Protein AF-A0AAN0YK19-F1 (afdb_monomer_lite)

Sequence (112 aa):
MLTDYDSYLEFRDRLEFELLLDIAHLKVSVNSLKLDFAEQFGTLFNHTNYIHISENDGFHDQNRGFNQDSKTLDELRAYDFRSKTITLEIYRKLESIQQDYEIVKKVLKLEN

Radius of gyration: 13.97 Å; chains: 1; bounding box: 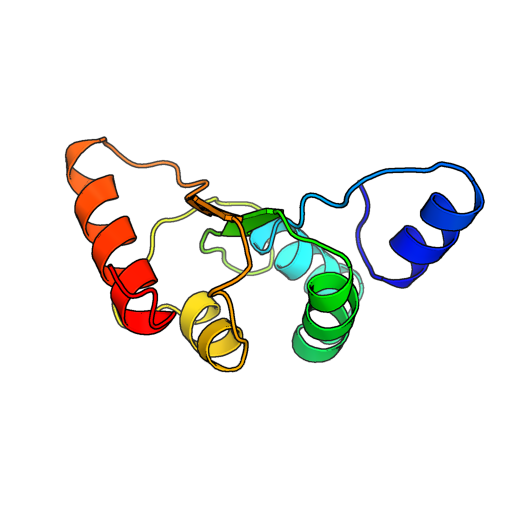33×26×42 Å

Structure (mmCIF, N/CA/C/O backbone):
data_AF-A0AAN0YK19-F1
#
_entry.id   AF-A0AAN0YK19-F1
#
loop_
_atom_site.group_PDB
_atom_site.id
_atom_site.type_symbol
_atom_site.label_atom_id
_atom_site.label_alt_id
_atom_site.label_comp_id
_atom_site.label_asym_id
_atom_site.label_entity_id
_atom_site.label_seq_id
_atom_site.pdbx_PDB_ins_code
_atom_site.Cartn_x
_atom_site.Cartn_y
_atom_site.Cartn_z
_atom_site.occupancy
_atom_site.B_iso_or_equiv
_atom_site.auth_seq_id
_atom_site.auth_comp_id
_atom_site.auth_asym_id
_atom_site.auth_atom_id
_atom_site.pdbx_PDB_model_num
ATOM 1 N N . MET A 1 1 ? 3.136 -14.874 -5.971 1.00 69.25 1 MET A N 1
ATOM 2 C CA . MET A 1 1 ? 2.803 -13.565 -5.376 1.00 69.25 1 MET A CA 1
ATOM 3 C C . MET A 1 1 ? 3.081 -12.530 -6.448 1.00 69.25 1 MET A C 1
ATOM 5 O O . MET A 1 1 ? 4.079 -12.702 -7.135 1.00 69.25 1 MET A O 1
ATOM 9 N N . LEU A 1 2 ? 2.201 -11.551 -6.651 1.00 90.56 2 LEU A N 1
ATOM 10 C CA . LEU A 1 2 ? 2.494 -10.412 -7.524 1.00 90.56 2 LEU A CA 1
ATOM 11 C C . LEU A 1 2 ? 3.462 -9.497 -6.764 1.00 90.56 2 LEU A C 1
ATOM 13 O O . LEU A 1 2 ? 3.098 -9.006 -5.700 1.00 90.56 2 LEU A O 1
ATOM 17 N N . THR A 1 3 ? 4.696 -9.357 -7.247 1.00 94.12 3 THR A N 1
ATOM 18 C CA . THR A 1 3 ? 5.784 -8.663 -6.529 1.00 94.12 3 THR A CA 1
ATOM 19 C C . THR A 1 3 ? 6.003 -7.226 -6.989 1.00 94.12 3 THR A C 1
ATOM 21 O O . THR A 1 3 ? 6.590 -6.426 -6.269 1.00 94.12 3 THR A O 1
ATOM 24 N N . ASP A 1 4 ? 5.531 -6.885 -8.182 1.00 96.56 4 ASP A N 1
ATOM 25 C CA . ASP A 1 4 ? 5.777 -5.610 -8.849 1.00 96.56 4 ASP A CA 1
ATOM 26 C C . ASP A 1 4 ? 4.697 -5.350 -9.911 1.00 96.56 4 ASP A C 1
ATOM 28 O O . ASP A 1 4 ? 3.824 -6.186 -10.179 1.00 96.56 4 ASP A O 1
ATOM 32 N N . TYR A 1 5 ? 4.743 -4.156 -10.495 1.00 97.50 5 TYR A N 1
ATOM 33 C CA . TYR A 1 5 ? 3.803 -3.704 -11.508 1.00 97.50 5 TYR A CA 1
ATOM 34 C C . TYR A 1 5 ? 3.908 -4.486 -12.825 1.00 97.50 5 TYR A C 1
ATOM 36 O O . TYR A 1 5 ? 2.876 -4.786 -13.427 1.00 97.50 5 TYR A O 1
ATOM 44 N N . ASP A 1 6 ? 5.110 -4.886 -13.245 1.00 96.56 6 ASP A N 1
ATOM 45 C CA . ASP A 1 6 ? 5.300 -5.650 -14.485 1.00 96.56 6 ASP A CA 1
ATOM 46 C C . ASP A 1 6 ? 4.645 -7.035 -14.383 1.00 96.56 6 ASP A C 1
ATOM 48 O O . ASP A 1 6 ? 3.918 -7.460 -15.284 1.00 96.56 6 ASP A O 1
ATOM 52 N N . SER A 1 7 ? 4.799 -7.699 -13.236 1.00 95.25 7 SER A N 1
ATOM 53 C CA . SER A 1 7 ? 4.120 -8.957 -12.921 1.00 95.25 7 SER A CA 1
ATOM 54 C C . SER A 1 7 ? 2.596 -8.796 -12.918 1.00 95.25 7 SER A C 1
ATOM 56 O O . SER A 1 7 ? 1.873 -9.682 -13.375 1.00 95.25 7 SER A O 1
ATOM 58 N N . TYR A 1 8 ? 2.080 -7.664 -12.419 1.00 96.62 8 TYR A N 1
ATOM 59 C CA . TYR A 1 8 ? 0.648 -7.352 -12.483 1.00 96.62 8 TYR A CA 1
ATOM 60 C C . TYR A 1 8 ? 0.158 -7.213 -13.931 1.00 96.62 8 TYR A C 1
ATOM 62 O O . TYR A 1 8 ? -0.886 -7.779 -14.267 1.00 96.62 8 TYR A O 1
ATOM 70 N N . LEU A 1 9 ? 0.906 -6.515 -14.792 1.00 95.81 9 LEU A N 1
ATOM 71 C CA . LEU A 1 9 ? 0.572 -6.381 -16.212 1.00 95.81 9 LEU A CA 1
ATOM 72 C C . LEU A 1 9 ? 0.529 -7.746 -16.909 1.00 95.81 9 LEU A C 1
ATOM 74 O O . LEU A 1 9 ? -0.462 -8.052 -17.571 1.00 95.81 9 LEU A O 1
ATOM 78 N N . GLU A 1 10 ? 1.542 -8.590 -16.690 1.00 95.00 10 GLU A N 1
ATOM 79 C CA . GLU A 1 10 ? 1.594 -9.938 -17.269 1.00 95.00 10 GLU A CA 1
ATOM 80 C C . GLU A 1 10 ? 0.376 -10.783 -16.862 1.00 95.00 10 GLU A C 1
ATOM 82 O O . GLU A 1 10 ? -0.222 -11.480 -17.685 1.00 95.00 10 GLU A O 1
ATOM 87 N N . PHE A 1 11 ? -0.017 -10.728 -15.586 1.00 94.81 11 PHE A N 1
ATOM 88 C CA . PHE A 1 11 ? -1.155 -11.503 -15.092 1.00 94.81 11 PHE A CA 1
ATOM 89 C C . PHE A 1 11 ? -2.495 -10.980 -15.603 1.00 94.81 11 PHE A C 1
ATOM 91 O O . PHE A 1 11 ? -3.372 -11.784 -15.929 1.00 94.81 11 PHE A O 1
ATOM 98 N N . ARG A 1 12 ? -2.661 -9.658 -15.694 1.00 94.19 12 ARG A N 1
ATOM 99 C CA . ARG A 1 12 ? -3.901 -9.035 -16.175 1.00 94.19 12 ARG A CA 1
ATOM 100 C C . ARG A 1 12 ? -4.205 -9.396 -17.627 1.00 94.19 12 ARG A C 1
ATOM 102 O O . ARG A 1 12 ? -5.367 -9.551 -17.982 1.00 94.19 12 ARG A O 1
ATOM 109 N N . ASP A 1 13 ? -3.180 -9.606 -18.446 1.00 94.12 13 ASP A N 1
ATOM 110 C CA . ASP A 1 13 ? -3.356 -10.036 -19.838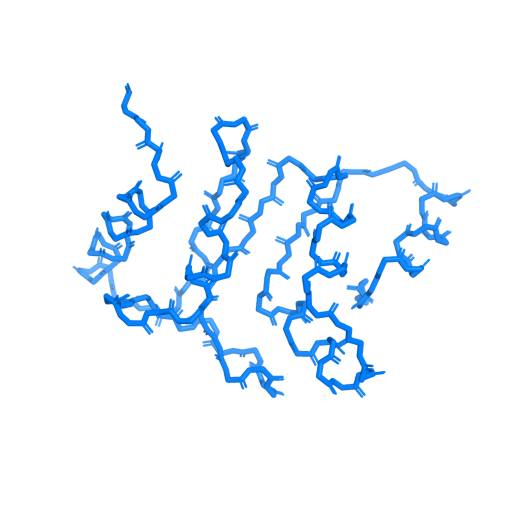 1.00 94.12 13 ASP A CA 1
ATOM 111 C C . ASP A 1 13 ? -3.848 -11.495 -19.957 1.00 94.12 13 ASP A C 1
ATOM 113 O O . ASP A 1 13 ? -4.258 -11.939 -21.031 1.00 94.12 13 ASP A O 1
ATOM 117 N N . ARG A 1 14 ? -3.819 -12.258 -18.855 1.00 95.81 14 ARG A N 1
ATOM 118 C CA . ARG A 1 14 ? -4.157 -13.691 -18.814 1.00 95.81 14 ARG A CA 1
ATOM 119 C C . ARG A 1 14 ? -5.436 -14.000 -18.040 1.00 95.81 14 ARG A C 1
ATOM 121 O O . ARG A 1 14 ? -6.001 -15.076 -18.237 1.00 95.81 14 ARG A O 1
ATOM 128 N N . LEU A 1 15 ? -5.861 -13.113 -17.143 1.00 95.06 15 LEU A N 1
ATOM 129 C CA . LEU A 1 15 ? -7.011 -13.311 -16.264 1.00 95.06 15 LEU A CA 1
ATOM 130 C C . LEU A 1 15 ? -7.632 -11.965 -15.877 1.00 95.06 15 LEU A C 1
ATOM 132 O O . LEU A 1 15 ? -6.923 -11.014 -15.562 1.00 95.06 15 LEU A O 1
ATOM 136 N N . GLU A 1 16 ? -8.960 -11.925 -15.801 1.00 95.31 16 GLU A N 1
ATOM 137 C CA . GLU A 1 16 ? -9.690 -10.822 -15.175 1.00 95.31 16 GLU A CA 1
ATOM 138 C C . GLU A 1 16 ? -9.728 -11.001 -13.651 1.00 95.31 16 GLU A C 1
ATOM 140 O O . GLU A 1 16 ? -10.191 -12.025 -13.142 1.00 95.31 16 GLU A O 1
ATOM 145 N N . PHE A 1 17 ? -9.237 -10.007 -12.912 1.00 95.31 17 PHE A N 1
ATOM 146 C CA . PHE A 1 17 ? -9.278 -9.984 -11.453 1.00 95.31 17 PHE A CA 1
ATOM 147 C C . PHE A 1 17 ? -9.225 -8.550 -10.922 1.00 95.31 17 PHE A C 1
ATOM 149 O O . PHE A 1 17 ? -8.756 -7.636 -11.596 1.00 95.31 17 PHE A O 1
ATOM 156 N N . GLU A 1 18 ? -9.658 -8.380 -9.676 1.00 94.62 18 GLU A N 1
ATOM 157 C CA . GLU A 1 18 ? -9.476 -7.149 -8.909 1.00 94.62 18 GLU A CA 1
ATOM 158 C C . GLU A 1 18 ? -8.247 -7.296 -8.007 1.00 94.62 18 GLU A C 1
ATOM 160 O O . GLU A 1 18 ? -8.116 -8.280 -7.272 1.00 94.62 18 GLU A O 1
ATOM 165 N N . LEU A 1 19 ? -7.328 -6.331 -8.062 1.00 96.56 19 LEU A N 1
ATOM 166 C CA . LEU A 1 19 ? -6.107 -6.368 -7.262 1.00 96.56 19 LEU A CA 1
ATOM 167 C C . LEU A 1 19 ? -6.415 -6.020 -5.799 1.00 96.56 19 LEU A C 1
ATOM 169 O O . LEU A 1 19 ? -6.898 -4.925 -5.513 1.00 96.56 19 LEU A O 1
ATOM 173 N N . LEU A 1 20 ? -6.054 -6.911 -4.874 1.00 97.75 20 LEU A N 1
ATOM 174 C CA . LEU A 1 20 ? -5.869 -6.590 -3.458 1.00 97.75 20 LEU A CA 1
ATOM 175 C C . LEU A 1 20 ? -4.397 -6.229 -3.242 1.00 97.75 20 LEU A C 1
ATOM 177 O O . LEU A 1 20 ? -3.534 -7.103 -3.317 1.00 97.75 20 LEU A O 1
ATOM 181 N N . LEU A 1 21 ? -4.104 -4.946 -3.033 1.00 98.06 21 LEU A N 1
ATOM 182 C CA . LEU A 1 21 ? -2.731 -4.469 -2.884 1.00 98.06 21 LEU A CA 1
ATOM 183 C C . LEU A 1 21 ? -2.303 -4.511 -1.417 1.00 98.06 21 LEU A C 1
ATOM 185 O O . LEU A 1 21 ? -2.878 -3.816 -0.585 1.00 98.06 21 LEU A O 1
ATOM 189 N N . ASP A 1 22 ? -1.255 -5.272 -1.122 1.00 98.06 22 ASP A N 1
ATOM 190 C CA . ASP A 1 22 ? -0.612 -5.299 0.190 1.00 98.06 22 ASP A CA 1
ATOM 191 C C . ASP A 1 22 ? 0.658 -4.441 0.183 1.00 98.06 22 ASP A C 1
ATOM 193 O O . ASP A 1 22 ? 1.612 -4.698 -0.560 1.00 98.06 22 ASP A O 1
ATOM 197 N N . ILE A 1 23 ? 0.660 -3.399 1.014 1.00 97.69 23 ILE A N 1
ATOM 198 C CA . ILE A 1 23 ? 1.755 -2.429 1.073 1.00 97.69 23 ILE A CA 1
ATOM 199 C C . ILE A 1 23 ? 3.006 -3.014 1.730 1.00 97.69 23 ILE A C 1
ATOM 201 O O . ILE A 1 23 ? 4.115 -2.715 1.283 1.00 97.69 23 ILE A O 1
ATOM 205 N N . ALA A 1 24 ? 2.867 -3.858 2.754 1.00 97.25 24 ALA A N 1
ATOM 206 C CA . ALA A 1 24 ? 4.023 -4.460 3.408 1.00 97.25 24 ALA A CA 1
ATOM 207 C C . ALA A 1 24 ? 4.729 -5.430 2.456 1.00 97.25 24 ALA A C 1
ATOM 209 O O . ALA A 1 24 ? 5.953 -5.352 2.292 1.00 97.25 24 ALA A O 1
ATOM 210 N N . HIS A 1 25 ? 3.966 -6.253 1.734 1.00 97.88 25 HIS A N 1
ATOM 211 C CA . HIS A 1 25 ? 4.511 -7.111 0.682 1.00 97.88 25 HIS A CA 1
ATOM 212 C C . HIS A 1 25 ? 5.202 -6.315 -0.426 1.00 97.88 25 HIS A C 1
ATOM 214 O O . HIS A 1 25 ? 6.300 -6.687 -0.858 1.00 97.88 25 HIS A O 1
ATOM 220 N N . LEU A 1 26 ? 4.610 -5.199 -0.867 1.00 97.94 26 LEU A N 1
ATOM 221 C CA . LEU A 1 26 ? 5.232 -4.355 -1.883 1.00 97.94 26 LEU A CA 1
ATOM 222 C C . LEU A 1 26 ? 6.566 -3.781 -1.387 1.00 97.94 26 LEU A C 1
ATOM 224 O O . LEU A 1 26 ? 7.553 -3.841 -2.113 1.00 97.94 26 LEU A O 1
ATOM 228 N N . LYS A 1 27 ? 6.643 -3.305 -0.136 1.00 97.81 27 LYS A N 1
ATOM 229 C CA . LYS A 1 27 ? 7.893 -2.785 0.452 1.00 97.81 27 LYS A CA 1
ATOM 230 C C . LYS A 1 27 ? 9.002 -3.838 0.512 1.00 97.81 27 LYS A C 1
ATOM 232 O O . LYS A 1 27 ? 10.149 -3.526 0.198 1.00 97.81 27 LYS A O 1
ATOM 237 N N . VAL A 1 28 ? 8.668 -5.086 0.851 1.00 98.00 28 VAL A N 1
ATOM 238 C CA . VAL A 1 28 ? 9.626 -6.207 0.798 1.00 98.00 28 VAL A CA 1
ATOM 239 C C . VAL A 1 28 ? 10.072 -6.484 -0.637 1.00 98.00 28 VAL A C 1
ATOM 241 O O . VAL A 1 28 ? 11.261 -6.697 -0.897 1.00 98.00 28 VAL A O 1
ATOM 244 N N . SER A 1 29 ? 9.131 -6.449 -1.580 1.00 98.06 29 SER A N 1
ATOM 245 C CA . SER A 1 29 ? 9.397 -6.748 -2.986 1.00 98.06 29 SER A CA 1
ATOM 246 C C . SER A 1 29 ? 10.301 -5.701 -3.630 1.00 98.06 29 SER A C 1
ATOM 248 O O . SER A 1 29 ? 11.327 -6.062 -4.202 1.00 98.06 29 SER A O 1
ATOM 250 N N . VAL A 1 30 ? 10.004 -4.406 -3.470 1.00 97.75 30 VAL A N 1
ATOM 251 C CA . VAL A 1 30 ? 10.825 -3.332 -4.056 1.00 97.75 30 VAL A CA 1
ATOM 252 C C . VAL A 1 30 ? 12.233 -3.297 -3.470 1.00 97.75 30 VAL A C 1
ATOM 254 O O . VAL A 1 30 ? 13.190 -3.061 -4.199 1.00 97.75 30 VAL A O 1
ATOM 257 N N . ASN A 1 31 ? 12.399 -3.625 -2.187 1.00 97.62 31 ASN A N 1
ATOM 258 C CA . ASN A 1 31 ? 13.725 -3.745 -1.587 1.00 97.62 31 ASN A CA 1
ATOM 259 C C . ASN A 1 31 ? 14.501 -4.949 -2.154 1.00 97.62 31 ASN A C 1
ATOM 261 O O . ASN A 1 31 ? 15.668 -4.826 -2.526 1.00 97.62 31 ASN A O 1
ATOM 265 N N . SER A 1 32 ? 13.841 -6.102 -2.288 1.00 97.81 32 SER A N 1
ATOM 266 C CA . SER A 1 32 ? 14.455 -7.329 -2.819 1.00 97.81 32 SER A CA 1
ATOM 267 C C . SER A 1 32 ? 14.842 -7.200 -4.296 1.00 97.81 32 SER A C 1
ATOM 269 O O . SER A 1 32 ? 15.896 -7.682 -4.714 1.00 97.81 32 SER A O 1
ATOM 271 N N . LEU A 1 33 ? 13.998 -6.529 -5.081 1.00 97.81 33 LEU A N 1
ATOM 272 C CA . LEU A 1 33 ? 14.151 -6.348 -6.525 1.00 97.81 33 LEU A CA 1
ATOM 273 C C . LEU A 1 33 ? 14.889 -5.053 -6.901 1.00 97.81 33 LEU A C 1
ATOM 275 O O . LEU A 1 33 ? 15.189 -4.847 -8.074 1.00 97.81 33 LEU A O 1
ATOM 279 N N . LYS A 1 34 ? 15.233 -4.211 -5.916 1.00 97.94 34 LYS A N 1
ATOM 280 C CA . LYS A 1 34 ? 15.869 -2.893 -6.098 1.00 97.94 34 LYS A CA 1
ATOM 281 C C . LYS A 1 34 ? 15.047 -1.950 -6.988 1.00 97.94 34 LYS A C 1
ATOM 283 O O . LYS A 1 34 ? 15.591 -1.290 -7.871 1.00 97.94 34 LYS A O 1
ATOM 288 N N . LEU A 1 35 ? 13.744 -1.903 -6.736 1.00 98.06 35 LEU A N 1
ATOM 289 C CA . LEU A 1 35 ? 12.781 -1.024 -7.397 1.00 98.06 35 LEU A CA 1
ATOM 290 C C . LEU A 1 35 ? 12.461 0.194 -6.518 1.00 98.06 35 LEU A C 1
ATOM 292 O O . LEU A 1 35 ? 12.736 0.198 -5.316 1.00 98.06 35 LEU A O 1
ATOM 296 N N . ASP A 1 36 ? 11.854 1.222 -7.111 1.00 97.62 36 ASP A N 1
ATOM 297 C CA . ASP A 1 36 ? 11.375 2.394 -6.379 1.00 97.62 36 ASP A CA 1
ATOM 298 C C . ASP A 1 36 ? 9.959 2.167 -5.826 1.00 97.62 36 ASP A C 1
ATOM 300 O O . ASP A 1 36 ? 9.035 1.804 -6.556 1.00 97.62 36 ASP A O 1
ATOM 304 N N . PHE A 1 37 ? 9.774 2.387 -4.522 1.00 97.25 37 PHE A N 1
ATOM 305 C CA . PHE A 1 37 ? 8.475 2.178 -3.881 1.00 97.25 37 PHE A CA 1
ATOM 306 C C . PHE A 1 37 ? 7.400 3.128 -4.415 1.00 97.25 37 PHE A C 1
ATOM 308 O O . PHE A 1 37 ? 6.275 2.691 -4.639 1.00 97.25 37 PHE A O 1
ATOM 315 N N . ALA A 1 38 ? 7.715 4.410 -4.613 1.00 96.62 38 ALA A N 1
ATOM 316 C CA . ALA A 1 38 ? 6.721 5.400 -5.013 1.00 96.62 38 ALA A CA 1
ATOM 317 C C . ALA A 1 38 ? 6.226 5.144 -6.442 1.00 96.62 38 ALA A C 1
ATOM 319 O O . ALA A 1 38 ? 5.026 5.242 -6.697 1.00 96.62 38 ALA A O 1
ATOM 320 N N . GLU A 1 39 ? 7.121 4.757 -7.350 1.00 97.62 39 GLU A N 1
ATOM 321 C CA . GLU A 1 39 ? 6.776 4.349 -8.713 1.00 97.62 39 GLU A CA 1
ATOM 322 C C . GLU A 1 39 ? 5.876 3.104 -8.724 1.00 97.62 39 GLU A C 1
ATOM 324 O O . GLU A 1 39 ? 4.799 3.107 -9.331 1.00 97.62 39 GLU A O 1
ATOM 329 N N . GLN A 1 40 ? 6.282 2.046 -8.016 1.00 98.19 40 GLN A N 1
ATOM 330 C CA . GLN A 1 40 ? 5.543 0.781 -7.987 1.00 98.19 40 GLN A CA 1
ATOM 331 C C . GLN A 1 40 ? 4.195 0.923 -7.273 1.00 98.19 40 GLN A C 1
ATOM 333 O O . GLN A 1 40 ? 3.166 0.466 -7.768 1.00 98.19 40 GLN A O 1
ATOM 338 N N . PHE A 1 41 ? 4.168 1.605 -6.128 1.00 97.94 41 PHE A N 1
ATOM 339 C CA . PHE A 1 41 ? 2.927 1.863 -5.412 1.00 97.94 41 PHE A CA 1
ATOM 340 C C . PHE A 1 41 ? 2.004 2.758 -6.237 1.00 97.94 41 PHE A C 1
ATOM 342 O O . PHE A 1 41 ? 0.836 2.427 -6.387 1.00 97.94 41 PHE A O 1
ATOM 349 N N . GLY A 1 42 ? 2.506 3.848 -6.823 1.00 97.69 42 GLY A N 1
ATOM 350 C CA . GLY A 1 42 ? 1.682 4.780 -7.593 1.00 97.69 42 GLY A CA 1
ATOM 351 C C . GLY A 1 42 ? 1.036 4.146 -8.827 1.00 97.69 42 GLY A C 1
ATOM 352 O O . GLY A 1 42 ? -0.130 4.419 -9.121 1.00 97.69 42 GLY A O 1
ATOM 353 N N . THR A 1 43 ? 1.751 3.262 -9.524 1.00 97.56 43 THR A N 1
ATOM 354 C CA . THR A 1 43 ? 1.196 2.504 -10.657 1.00 97.56 43 THR A CA 1
ATOM 355 C C . THR A 1 43 ? 0.139 1.495 -10.200 1.00 97.56 43 THR A C 1
ATOM 357 O O . THR A 1 43 ? -0.979 1.513 -10.717 1.00 97.56 43 THR A O 1
ATOM 360 N N . LEU A 1 44 ? 0.429 0.680 -9.181 1.00 97.88 44 LEU A N 1
ATOM 361 C CA . LEU A 1 44 ? -0.508 -0.318 -8.646 1.00 97.88 44 LEU A CA 1
ATOM 362 C C . LEU A 1 44 ? -1.737 0.309 -7.965 1.00 97.88 44 LEU A C 1
ATOM 364 O O . LEU A 1 44 ? -2.844 -0.213 -8.093 1.00 97.88 44 LEU A O 1
ATOM 368 N N . PHE A 1 45 ? -1.578 1.449 -7.291 1.00 98.00 45 PHE A N 1
ATOM 369 C CA . PHE A 1 45 ? -2.644 2.169 -6.585 1.00 98.00 45 PHE A CA 1
ATOM 370 C C . PHE A 1 45 ? -3.802 2.567 -7.512 1.00 98.00 45 PHE A C 1
ATOM 372 O O . PHE A 1 45 ? -4.974 2.515 -7.127 1.00 98.00 45 PHE A O 1
ATOM 379 N N . ASN A 1 46 ? -3.491 2.906 -8.766 1.00 96.38 46 ASN A N 1
ATOM 380 C CA . ASN A 1 46 ? -4.491 3.237 -9.785 1.00 96.38 46 ASN A CA 1
ATOM 381 C C . ASN A 1 46 ? -5.314 2.024 -10.246 1.00 96.38 46 ASN A C 1
ATOM 383 O O . ASN A 1 46 ? -6.367 2.190 -10.858 1.00 96.38 46 ASN A O 1
ATOM 387 N N . HIS A 1 47 ? -4.848 0.813 -9.946 1.00 96.62 47 HIS A N 1
ATOM 388 C CA . HIS A 1 47 ? -5.420 -0.449 -10.403 1.00 96.62 47 HIS A CA 1
ATOM 389 C C . HIS A 1 47 ? -6.072 -1.277 -9.295 1.00 96.62 47 HIS A C 1
ATOM 391 O O . HIS A 1 47 ? -6.510 -2.397 -9.538 1.00 96.62 47 HIS A O 1
ATOM 397 N N . THR A 1 48 ? -6.151 -0.738 -8.082 1.00 97.38 48 THR A N 1
ATOM 398 C CA . THR A 1 48 ? -6.756 -1.419 -6.940 1.00 97.38 48 THR A CA 1
ATOM 399 C C . THR A 1 48 ? -7.820 -0.553 -6.290 1.00 97.38 48 THR A C 1
ATOM 401 O O . THR A 1 48 ? -7.679 0.667 -6.209 1.00 97.38 48 THR A O 1
ATOM 404 N N . ASN A 1 49 ? -8.879 -1.183 -5.788 1.00 97.75 49 ASN A N 1
ATOM 405 C CA . ASN A 1 49 ? -9.843 -0.559 -4.882 1.00 97.75 49 ASN A CA 1
ATOM 406 C C . ASN A 1 49 ? -9.713 -1.075 -3.441 1.00 97.75 49 ASN A C 1
ATOM 408 O O . ASN A 1 49 ? -10.384 -0.546 -2.557 1.00 97.75 49 ASN A O 1
ATOM 412 N N . TYR A 1 50 ? -8.857 -2.071 -3.200 1.00 98.25 50 TYR A N 1
ATOM 413 C CA . TYR A 1 50 ? -8.732 -2.778 -1.929 1.00 98.25 50 TYR A CA 1
ATOM 414 C C . TYR A 1 50 ? -7.272 -2.818 -1.501 1.00 98.25 50 TYR A C 1
ATOM 416 O O . TYR A 1 50 ? -6.425 -3.360 -2.209 1.00 98.25 50 TYR A O 1
ATOM 424 N N . ILE A 1 51 ? -6.975 -2.244 -0.340 1.00 98.44 51 ILE A N 1
ATOM 425 C CA . ILE A 1 51 ? -5.598 -2.038 0.094 1.00 98.44 51 ILE A CA 1
ATOM 426 C C . ILE A 1 51 ? -5.431 -2.545 1.522 1.00 98.44 51 ILE A C 1
ATOM 428 O O . ILE A 1 51 ? -6.122 -2.096 2.437 1.00 98.44 51 ILE A O 1
ATOM 432 N N . HIS A 1 52 ? -4.494 -3.466 1.710 1.00 98.31 52 HIS A N 1
ATOM 433 C CA . HIS A 1 52 ? -4.005 -3.864 3.020 1.00 98.31 52 HIS A CA 1
ATOM 434 C C . HIS A 1 52 ? -2.854 -2.957 3.428 1.00 98.31 52 HIS A C 1
ATOM 436 O O . HIS A 1 52 ? -1.902 -2.750 2.669 1.00 98.31 52 HIS A O 1
ATOM 442 N N . ILE A 1 53 ? -2.950 -2.407 4.636 1.00 97.88 53 ILE A N 1
ATOM 443 C CA . ILE A 1 53 ? -1.908 -1.553 5.190 1.00 97.88 53 ILE A CA 1
ATOM 444 C C . ILE A 1 53 ? -1.403 -2.114 6.512 1.00 97.88 53 ILE A C 1
ATOM 446 O O . ILE A 1 53 ? -2.174 -2.508 7.392 1.00 97.88 53 ILE A O 1
ATOM 450 N N . SER A 1 54 ? -0.085 -2.103 6.645 1.00 97.44 54 SER A N 1
ATOM 451 C CA . SER A 1 54 ? 0.644 -2.437 7.859 1.00 97.44 54 SER A CA 1
ATOM 452 C C . SER A 1 54 ? 2.060 -1.861 7.767 1.00 97.44 54 SER A C 1
ATOM 454 O O . SER A 1 54 ? 2.490 -1.412 6.703 1.00 97.44 54 SER A O 1
ATOM 456 N N . GLU A 1 55 ? 2.780 -1.813 8.884 1.00 96.81 55 GLU A N 1
ATOM 457 C CA . GLU A 1 55 ? 4.152 -1.309 8.930 1.00 96.81 55 GLU A CA 1
ATOM 458 C C . GLU A 1 55 ? 5.169 -2.460 8.908 1.00 96.81 55 GLU A C 1
ATOM 460 O O . GLU A 1 55 ? 4.985 -3.500 9.549 1.00 96.81 55 GLU A O 1
ATOM 465 N N . ASN A 1 56 ? 6.306 -2.263 8.242 1.00 96.81 56 ASN A N 1
ATOM 466 C CA . ASN A 1 56 ? 7.397 -3.237 8.220 1.00 96.81 56 ASN A CA 1
ATOM 467 C C . ASN A 1 56 ? 8.770 -2.569 8.084 1.00 96.81 56 ASN A C 1
ATOM 469 O O . ASN A 1 56 ? 8.890 -1.347 8.146 1.00 96.81 56 ASN A O 1
ATOM 473 N N . ASP A 1 57 ? 9.834 -3.365 8.077 1.00 96.25 57 ASP A N 1
ATOM 474 C CA . ASP A 1 57 ? 11.210 -2.885 7.923 1.00 96.25 57 ASP A CA 1
ATOM 475 C C . ASP A 1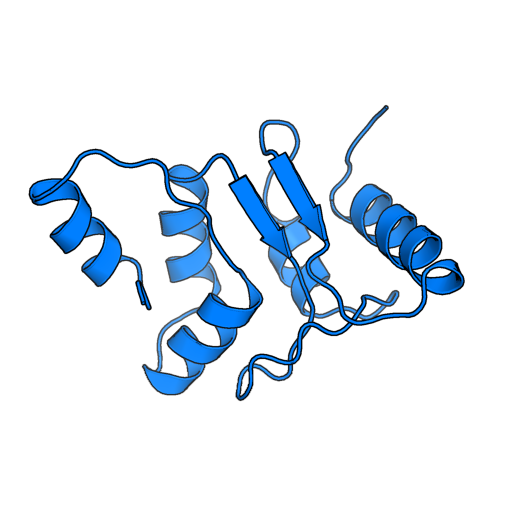 57 ? 11.661 -2.843 6.452 1.00 96.25 57 ASP A C 1
ATOM 477 O O . ASP A 1 57 ? 12.784 -2.429 6.174 1.00 96.25 57 ASP A O 1
ATOM 481 N N . GLY A 1 58 ? 10.792 -3.249 5.521 1.00 96.38 58 GLY A N 1
ATOM 482 C CA . GLY A 1 58 ? 11.097 -3.423 4.102 1.00 96.38 58 GLY A CA 1
ATOM 483 C C . GLY A 1 58 ? 11.909 -4.682 3.780 1.00 96.38 58 GLY A C 1
ATOM 484 O O . GLY A 1 58 ? 12.213 -4.913 2.617 1.00 96.38 58 GLY A O 1
ATOM 485 N N . PHE A 1 59 ? 12.272 -5.509 4.760 1.00 96.94 59 PHE A N 1
ATOM 486 C CA . PHE A 1 59 ? 13.009 -6.766 4.560 1.00 96.94 59 PHE A CA 1
ATOM 487 C C . PHE A 1 59 ? 12.150 -7.994 4.861 1.00 96.94 59 PHE A C 1
ATOM 489 O O . PHE A 1 59 ? 12.358 -9.049 4.266 1.00 96.94 59 PHE A O 1
ATOM 496 N N . HIS A 1 60 ? 11.180 -7.856 5.762 1.00 96.38 60 HIS A N 1
ATOM 497 C CA . HIS A 1 60 ? 10.287 -8.924 6.182 1.00 96.38 60 HIS A CA 1
ATOM 498 C C . HIS A 1 60 ? 8.849 -8.424 6.218 1.00 96.38 60 HIS A C 1
ATOM 500 O O . HIS A 1 60 ? 8.589 -7.263 6.538 1.00 96.38 60 HIS A O 1
ATOM 506 N N . ASP A 1 61 ? 7.904 -9.317 5.952 1.00 95.56 61 ASP A N 1
ATOM 507 C CA . ASP A 1 61 ? 6.502 -9.031 6.208 1.00 95.56 61 ASP A CA 1
ATOM 508 C C . ASP A 1 61 ? 6.204 -9.212 7.702 1.00 95.56 61 ASP A C 1
ATOM 510 O O . ASP A 1 61 ? 6.191 -10.324 8.228 1.00 95.56 61 ASP A O 1
ATOM 514 N N . GLN A 1 62 ? 6.104 -8.093 8.422 1.00 96.31 62 GLN A N 1
ATOM 515 C CA . GLN A 1 62 ? 5.974 -8.085 9.882 1.00 96.31 62 GLN A CA 1
ATOM 516 C C . GLN A 1 62 ? 4.568 -7.709 10.357 1.00 96.31 62 GLN A C 1
ATOM 518 O O . GLN A 1 62 ? 4.283 -7.874 11.545 1.00 96.31 62 GLN A O 1
ATOM 523 N N . ASN A 1 63 ? 3.740 -7.141 9.474 1.00 96.00 63 ASN A N 1
ATOM 524 C CA . ASN A 1 63 ? 2.391 -6.654 9.770 1.00 96.00 63 ASN A CA 1
ATOM 525 C C . ASN A 1 63 ? 2.299 -5.861 11.090 1.00 96.00 63 ASN A C 1
ATOM 527 O O . ASN A 1 63 ? 1.446 -6.112 11.951 1.00 96.00 63 ASN A O 1
ATOM 531 N N . ARG A 1 64 ? 3.235 -4.929 11.313 1.00 96.00 64 ARG A N 1
ATOM 532 C CA . ARG A 1 64 ? 3.278 -4.138 12.551 1.00 96.00 64 ARG A CA 1
ATOM 533 C C . ARG A 1 64 ? 2.199 -3.061 12.521 1.00 96.00 64 ARG A C 1
ATOM 535 O O . ARG A 1 64 ? 1.791 -2.596 11.462 1.00 96.00 64 ARG A O 1
ATOM 542 N N . GLY A 1 65 ? 1.773 -2.642 13.710 1.00 95.56 65 GLY A N 1
ATOM 543 C CA . GLY A 1 65 ? 0.928 -1.460 13.870 1.00 95.56 65 GLY A CA 1
ATOM 544 C C . GLY A 1 65 ? 1.641 -0.154 13.519 1.00 95.56 65 GLY A C 1
ATOM 545 O O . GLY A 1 65 ? 2.852 -0.113 13.291 1.00 95.56 65 GLY A O 1
ATOM 546 N N . PHE A 1 66 ? 0.877 0.925 13.560 1.00 95.00 66 PHE A N 1
ATOM 547 C CA . PHE A 1 66 ? 1.282 2.285 13.265 1.00 95.00 66 PHE A CA 1
ATOM 548 C C . PHE A 1 66 ? 1.530 3.098 14.540 1.00 95.00 66 PHE A C 1
ATOM 550 O O . PHE A 1 66 ? 1.020 2.829 15.630 1.00 95.00 66 PHE A O 1
ATOM 557 N N . ASN A 1 67 ? 2.341 4.136 14.394 1.00 91.00 67 ASN A N 1
ATOM 558 C CA . ASN A 1 67 ? 2.538 5.179 15.391 1.00 91.00 67 ASN A CA 1
ATOM 559 C C . ASN A 1 67 ? 2.612 6.540 14.673 1.00 91.00 67 ASN A C 1
ATOM 561 O O . ASN A 1 67 ? 2.451 6.607 13.455 1.00 91.00 67 ASN A O 1
ATOM 565 N N . GLN A 1 68 ? 2.825 7.625 15.421 1.00 85.19 68 GLN A N 1
ATOM 566 C CA . GLN A 1 68 ? 2.883 8.981 14.852 1.00 85.19 68 GLN A CA 1
ATOM 567 C C . GLN A 1 68 ? 4.074 9.195 13.896 1.00 85.19 68 GLN A C 1
ATOM 569 O O . GLN A 1 68 ? 4.016 10.106 13.080 1.00 85.19 68 GLN A O 1
ATOM 574 N N . ASP A 1 69 ? 5.104 8.347 13.969 1.00 90.12 69 ASP A N 1
ATOM 575 C CA . ASP A 1 69 ? 6.333 8.412 13.168 1.00 90.12 69 ASP A CA 1
ATOM 576 C C . ASP A 1 69 ? 6.371 7.305 12.090 1.00 90.12 69 ASP A C 1
ATOM 578 O O . ASP A 1 69 ? 7.442 6.867 11.655 1.00 90.12 69 ASP A O 1
ATOM 582 N N . SER A 1 70 ? 5.202 6.780 11.696 1.00 94.19 70 SER A N 1
ATOM 583 C CA . SER A 1 70 ? 5.108 5.721 10.690 1.00 94.19 70 SER A CA 1
ATOM 584 C C . SER A 1 70 ? 5.592 6.219 9.330 1.00 94.19 70 SER A C 1
ATOM 586 O O . SER A 1 70 ? 4.929 7.011 8.660 1.00 94.19 70 SER A O 1
ATOM 588 N N . LYS A 1 71 ? 6.723 5.663 8.886 1.00 93.44 71 LYS A N 1
ATOM 589 C CA . LYS A 1 71 ? 7.288 5.929 7.559 1.00 93.44 71 LYS A CA 1
ATOM 590 C C . LYS A 1 71 ? 6.345 5.494 6.448 1.00 93.44 71 LYS A C 1
ATOM 592 O O . LYS A 1 71 ? 6.229 6.194 5.451 1.00 93.44 71 LYS A O 1
ATOM 597 N N . THR A 1 72 ? 5.668 4.357 6.628 1.00 96.00 72 THR A N 1
ATOM 598 C CA . THR A 1 72 ? 4.685 3.896 5.648 1.00 96.00 72 THR A CA 1
ATOM 599 C C . THR A 1 72 ? 3.563 4.919 5.511 1.00 96.00 72 THR A C 1
ATOM 601 O O . THR A 1 72 ? 3.305 5.378 4.407 1.00 96.00 72 THR A O 1
ATOM 604 N N . LEU A 1 73 ? 2.947 5.382 6.604 1.00 96.69 73 LEU A N 1
ATOM 605 C CA . LEU A 1 73 ? 1.890 6.396 6.497 1.00 96.69 73 LEU A CA 1
ATOM 606 C C . LEU A 1 73 ? 2.386 7.728 5.915 1.00 96.69 73 LEU A C 1
ATOM 608 O O . LEU A 1 73 ? 1.636 8.387 5.191 1.00 96.69 73 LEU A O 1
ATOM 612 N N . ASP A 1 74 ? 3.640 8.103 6.171 1.00 95.25 74 ASP A N 1
ATOM 613 C CA . ASP A 1 74 ? 4.258 9.282 5.561 1.00 95.25 74 ASP A CA 1
ATOM 614 C C . ASP A 1 74 ? 4.391 9.186 4.036 1.00 95.25 74 ASP A C 1
ATOM 616 O O . ASP A 1 74 ? 4.202 10.189 3.346 1.00 95.25 74 ASP A O 1
ATOM 620 N N . GLU A 1 75 ? 4.676 7.999 3.500 1.00 95.19 75 GLU A N 1
ATOM 621 C CA . GLU A 1 75 ? 4.703 7.745 2.055 1.00 95.19 75 GLU A CA 1
ATOM 622 C C 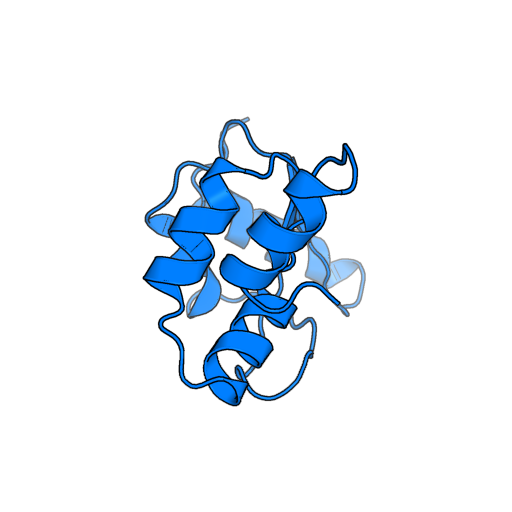. GLU A 1 75 ? 3.280 7.772 1.469 1.00 95.19 75 GLU A C 1
ATOM 624 O O . GLU A 1 75 ? 3.036 8.366 0.415 1.00 95.19 75 GLU A O 1
ATOM 629 N N . LEU A 1 76 ? 2.313 7.183 2.178 1.00 96.75 76 LEU A N 1
ATOM 630 C CA . LEU A 1 76 ? 0.935 7.041 1.699 1.00 96.75 76 LEU A CA 1
ATOM 631 C C . LEU A 1 76 ? 0.131 8.340 1.730 1.00 96.75 76 LEU A C 1
ATOM 633 O O . LEU A 1 76 ? -0.759 8.520 0.904 1.00 96.75 76 LEU A O 1
ATOM 637 N N . ARG A 1 77 ? 0.449 9.294 2.611 1.00 94.94 77 ARG A N 1
ATOM 638 C CA . ARG A 1 77 ? -0.305 10.561 2.719 1.00 94.94 77 ARG A CA 1
ATOM 639 C C . ARG A 1 77 ? -0.329 11.403 1.429 1.00 94.94 77 ARG A C 1
ATOM 641 O O . ARG A 1 77 ? -1.074 12.380 1.358 1.00 94.94 77 ARG A O 1
ATOM 648 N N . ALA A 1 78 ? 0.520 11.076 0.451 1.00 95.25 78 ALA A N 1
ATOM 649 C CA . ALA A 1 78 ? 0.557 11.707 -0.866 1.00 95.25 7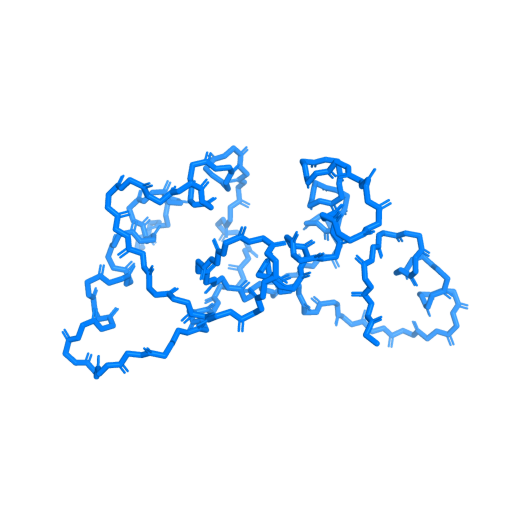8 ALA A CA 1
ATOM 650 C C . ALA A 1 78 ? -0.592 11.265 -1.797 1.00 95.25 78 ALA A C 1
ATOM 652 O O . ALA A 1 78 ? -0.800 11.895 -2.833 1.00 95.25 78 ALA A O 1
ATOM 653 N N . TYR A 1 79 ? -1.341 10.221 -1.434 1.00 96.94 79 TYR A N 1
ATOM 654 C CA . TYR A 1 79 ? -2.378 9.609 -2.265 1.00 96.94 79 TYR A CA 1
ATOM 655 C C . TYR A 1 79 ? -3.781 9.816 -1.681 1.00 96.94 79 TYR A C 1
ATOM 657 O O . TYR A 1 79 ? -3.954 9.996 -0.475 1.00 96.94 79 TYR A O 1
ATOM 665 N N . ASP A 1 80 ? -4.800 9.792 -2.545 1.00 96.69 80 ASP A N 1
ATOM 666 C CA . ASP A 1 80 ? -6.201 9.956 -2.148 1.00 96.69 80 ASP A CA 1
ATOM 667 C C . ASP A 1 80 ? -6.885 8.602 -1.933 1.00 96.69 80 ASP A C 1
ATOM 669 O O . ASP A 1 80 ? -7.298 7.931 -2.880 1.00 96.69 80 ASP A O 1
ATOM 673 N N . PHE A 1 81 ? -7.025 8.215 -0.669 1.00 96.81 81 PHE A N 1
ATOM 674 C CA . PHE A 1 81 ? -7.626 6.944 -0.273 1.00 96.81 81 PHE A CA 1
ATOM 675 C C . PHE A 1 81 ? -9.152 6.989 -0.122 1.00 96.81 81 PHE A C 1
ATOM 677 O O . PHE A 1 81 ? -9.752 5.954 0.153 1.00 96.81 81 PHE A O 1
ATOM 684 N N . ARG A 1 82 ? -9.813 8.142 -0.303 1.00 95.00 82 ARG A N 1
ATOM 685 C CA . ARG A 1 82 ? -11.246 8.302 0.027 1.00 95.00 82 ARG A CA 1
ATOM 686 C C . ARG A 1 82 ? -12.181 7.384 -0.767 1.00 95.00 82 ARG A C 1
ATOM 688 O O . ARG A 1 82 ? -13.270 7.078 -0.297 1.00 95.00 82 ARG A O 1
ATOM 695 N N . SER A 1 83 ? -11.772 6.947 -1.957 1.00 94.81 83 SER A N 1
ATOM 696 C CA . SER A 1 83 ? -12.521 6.001 -2.798 1.00 94.81 83 SER A CA 1
ATOM 697 C C . SER A 1 83 ? -12.050 4.547 -2.668 1.00 94.81 83 SER A C 1
ATOM 699 O O . SER A 1 83 ? -12.524 3.684 -3.406 1.00 94.81 83 SER A O 1
ATOM 701 N N . LYS A 1 84 ? -11.105 4.263 -1.764 1.00 96.94 84 LYS A N 1
ATOM 702 C CA . LYS A 1 84 ? -10.499 2.942 -1.572 1.00 96.94 84 LYS A CA 1
ATOM 703 C C . LYS A 1 84 ? -11.037 2.286 -0.304 1.00 96.94 84 LYS A C 1
ATOM 705 O O . LYS A 1 84 ? -11.286 2.944 0.702 1.00 96.94 84 LYS A O 1
ATOM 710 N N . THR A 1 85 ? -11.164 0.966 -0.337 1.00 97.44 85 THR A N 1
ATOM 711 C CA . THR A 1 85 ? -11.371 0.154 0.864 1.00 97.44 85 THR A CA 1
ATOM 712 C C . THR A 1 85 ? -10.011 -0.154 1.474 1.00 97.44 85 THR A C 1
ATOM 714 O O . THR A 1 85 ? -9.157 -0.746 0.815 1.00 97.44 85 THR A O 1
ATOM 717 N N . ILE A 1 86 ? -9.811 0.244 2.729 1.00 97.38 86 ILE A N 1
ATOM 718 C CA . ILE A 1 86 ? -8.569 0.012 3.469 1.00 97.38 86 ILE A CA 1
ATOM 719 C C . ILE A 1 86 ? -8.822 -1.020 4.565 1.00 97.38 86 ILE A C 1
ATOM 721 O O . ILE A 1 86 ? -9.747 -0.863 5.363 1.00 97.38 86 ILE A O 1
ATOM 725 N N . THR A 1 87 ? -7.958 -2.027 4.647 1.00 97.19 87 THR A N 1
ATOM 726 C CA . THR A 1 87 ? -7.934 -3.006 5.736 1.00 97.19 87 THR A CA 1
ATOM 727 C C . THR A 1 87 ? -6.643 -2.838 6.5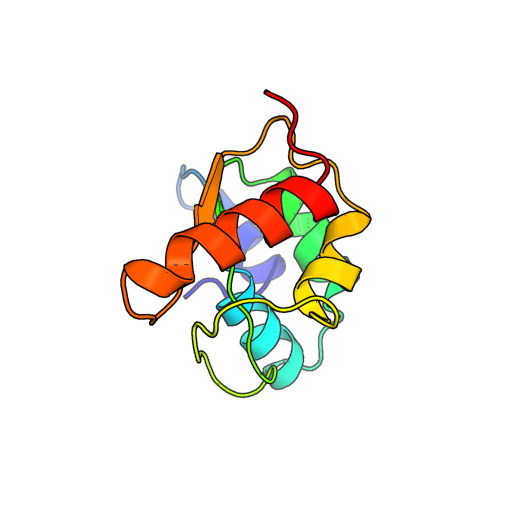32 1.00 97.19 87 THR A C 1
ATOM 729 O O . THR A 1 87 ? -5.550 -2.820 5.967 1.00 97.19 87 THR A O 1
ATOM 732 N N . LEU A 1 88 ? -6.764 -2.730 7.858 1.00 96.25 88 LEU A N 1
ATOM 733 C CA . LEU A 1 88 ? -5.622 -2.805 8.771 1.00 96.25 88 LEU A CA 1
ATOM 734 C C . LEU A 1 88 ? -5.223 -4.271 8.946 1.00 96.25 88 LEU A C 1
ATOM 736 O O . LEU A 1 88 ? -5.877 -5.007 9.685 1.00 96.25 88 LEU A O 1
ATOM 740 N N . GLU A 1 89 ? -4.153 -4.694 8.284 1.00 96.38 89 GLU A N 1
ATOM 741 C CA . GLU A 1 89 ? -3.613 -6.046 8.424 1.00 96.38 89 GLU A CA 1
ATOM 742 C C . GLU A 1 89 ? -2.474 -6.031 9.439 1.00 96.38 89 GLU A C 1
ATOM 744 O O . GLU A 1 89 ? -1.301 -5.983 9.087 1.00 96.38 89 GLU A O 1
ATOM 749 N N . ILE A 1 90 ? -2.822 -5.988 10.725 1.00 95.25 90 ILE A N 1
ATOM 750 C CA . ILE A 1 90 ? -1.847 -5.806 11.804 1.00 95.25 90 ILE A CA 1
ATOM 751 C C . ILE A 1 90 ? -1.964 -6.889 12.875 1.00 95.25 90 ILE A C 1
ATOM 753 O O . ILE A 1 90 ? -3.060 -7.242 13.313 1.00 95.25 90 ILE A O 1
ATOM 757 N N . TYR A 1 91 ? -0.825 -7.376 13.370 1.00 91.88 91 TYR A N 1
ATOM 758 C CA . TYR A 1 91 ? -0.783 -8.339 14.473 1.00 91.88 91 TYR A CA 1
ATOM 759 C C . TYR A 1 91 ? -0.650 -7.626 15.817 1.00 91.88 91 TYR A C 1
ATOM 761 O O . TYR A 1 91 ? 0.447 -7.414 16.342 1.00 91.88 91 TYR A O 1
ATOM 769 N N . ARG A 1 92 ? -1.791 -7.244 16.398 1.00 88.12 92 ARG A N 1
ATOM 770 C CA . ARG A 1 92 ? -1.860 -6.622 17.728 1.00 88.12 92 ARG A CA 1
ATOM 771 C C . ARG A 1 92 ? -3.023 -7.161 18.547 1.00 88.12 92 ARG A C 1
ATOM 773 O O . ARG A 1 92 ? -3.926 -7.813 18.034 1.00 88.12 92 ARG A O 1
ATOM 780 N N . LYS A 1 93 ? -2.996 -6.867 19.848 1.00 89.62 93 LYS A N 1
ATOM 781 C CA . LYS A 1 93 ? -4.151 -7.102 20.716 1.00 89.62 93 LYS A CA 1
ATOM 782 C C . LYS A 1 93 ? -5.272 -6.126 20.360 1.00 89.62 93 LYS A C 1
ATOM 784 O O . LYS A 1 93 ? -4.997 -4.993 19.959 1.00 89.62 93 LYS A O 1
ATOM 789 N N . LEU A 1 94 ? -6.515 -6.563 20.548 1.00 85.94 94 LEU A N 1
ATOM 790 C CA . LEU A 1 94 ? -7.715 -5.820 20.164 1.00 85.94 94 LEU A CA 1
ATOM 791 C C . LEU A 1 94 ? -7.740 -4.397 20.738 1.00 85.94 94 LEU A C 1
ATOM 793 O O . LEU A 1 94 ? -8.133 -3.462 20.047 1.00 85.94 94 LEU A O 1
ATOM 797 N N . GLU A 1 95 ? -7.256 -4.216 21.968 1.00 84.94 95 GLU A N 1
ATOM 798 C CA . GLU A 1 95 ? -7.268 -2.927 22.664 1.00 84.94 95 GLU A CA 1
ATOM 799 C C . GLU A 1 95 ? -6.366 -1.879 21.991 1.00 84.94 95 GLU A C 1
ATOM 801 O O . GLU A 1 95 ? -6.581 -0.680 22.156 1.00 84.94 95 GLU A O 1
ATOM 806 N N . SER A 1 96 ? -5.352 -2.310 21.231 1.00 87.81 96 SER A N 1
ATOM 807 C CA . SER A 1 96 ? -4.437 -1.416 20.511 1.00 87.81 96 SER A CA 1
ATOM 808 C C . SER A 1 96 ? -4.911 -1.087 19.094 1.00 87.81 96 SER A C 1
ATOM 810 O O . SER A 1 96 ? -4.601 -0.005 18.605 1.00 87.81 96 SER A O 1
ATOM 812 N N . ILE A 1 97 ? -5.713 -1.957 18.465 1.00 91.94 97 ILE A N 1
ATOM 813 C CA . ILE A 1 97 ? -6.169 -1.789 17.070 1.00 91.94 97 ILE A CA 1
ATOM 814 C C . ILE A 1 97 ? -6.958 -0.487 16.887 1.00 91.94 97 ILE A C 1
ATOM 816 O O . ILE A 1 97 ? -6.823 0.179 15.864 1.00 91.94 97 ILE A O 1
ATOM 820 N N . GLN A 1 98 ? -7.744 -0.079 17.888 1.00 92.31 98 GLN A N 1
ATOM 821 C CA . GLN A 1 98 ? -8.487 1.181 17.819 1.00 92.31 98 GLN A CA 1
ATOM 822 C C . GLN A 1 98 ? -7.555 2.397 17.682 1.00 92.31 98 GLN A C 1
ATOM 824 O O . GLN A 1 98 ? -7.881 3.344 16.975 1.00 92.31 98 GLN A O 1
ATOM 829 N N . GLN A 1 99 ? -6.381 2.374 18.320 1.00 93.62 99 GLN A N 1
ATOM 830 C CA . GLN A 1 99 ? -5.409 3.464 18.209 1.00 93.62 99 GLN A CA 1
ATOM 831 C C . GLN A 1 99 ? -4.798 3.512 16.807 1.00 93.62 99 GLN A C 1
ATOM 833 O O . GLN A 1 99 ? -4.700 4.588 16.222 1.00 93.62 99 GLN A O 1
ATOM 838 N N . ASP A 1 100 ? -4.434 2.349 16.260 1.00 94.88 100 ASP A N 1
ATOM 839 C CA . ASP A 1 100 ? -3.930 2.212 14.892 1.00 94.88 100 ASP A CA 1
ATOM 840 C C . ASP A 1 100 ? -4.955 2.741 13.870 1.00 94.88 100 ASP A C 1
ATOM 842 O O . ASP A 1 100 ? -4.607 3.524 12.986 1.00 94.88 100 ASP A O 1
ATOM 846 N N . TYR A 1 101 ? -6.234 2.396 14.050 1.00 94.44 101 TYR A N 1
ATOM 847 C CA . TYR A 1 101 ? -7.339 2.897 13.233 1.00 94.44 101 TYR A CA 1
ATOM 848 C C . TYR A 1 101 ? -7.453 4.423 13.253 1.00 94.44 101 TYR A C 1
ATOM 850 O O . TYR A 1 101 ? -7.491 5.042 12.190 1.00 94.44 101 TYR A O 1
ATOM 858 N N . GLU A 1 102 ? -7.457 5.050 14.432 1.00 94.31 102 GLU A N 1
ATOM 859 C CA . GLU A 1 102 ? -7.562 6.511 14.532 1.00 94.31 102 GLU A CA 1
ATOM 860 C C . GLU A 1 102 ? -6.344 7.228 13.927 1.00 94.31 102 GLU A C 1
ATOM 862 O O . GLU A 1 102 ? -6.493 8.271 13.284 1.00 94.31 102 GLU A O 1
ATOM 867 N N . ILE A 1 103 ? -5.137 6.666 14.080 1.00 95.12 103 ILE A N 1
ATOM 868 C CA . ILE A 1 103 ? -3.918 7.202 13.456 1.00 95.12 103 ILE A CA 1
ATOM 869 C C . ILE A 1 103 ? -4.051 7.173 11.933 1.00 95.12 103 ILE A C 1
ATOM 871 O O . ILE A 1 103 ? -3.882 8.207 11.284 1.00 95.12 103 ILE A O 1
ATOM 875 N N . VAL A 1 104 ? -4.388 6.013 11.369 1.00 95.62 104 VAL A N 1
ATOM 876 C CA . VAL A 1 104 ? -4.546 5.832 9.920 1.00 95.62 104 VAL A CA 1
ATOM 877 C C . VAL A 1 104 ? -5.613 6.767 9.378 1.00 95.62 104 VAL A C 1
ATOM 879 O O . VAL A 1 104 ? -5.359 7.513 8.433 1.00 95.62 104 VAL A O 1
ATOM 882 N N . LYS A 1 105 ? -6.790 6.772 10.006 1.00 94.88 105 LYS A N 1
ATOM 883 C CA . LYS A 1 105 ? -7.918 7.611 9.609 1.00 94.88 105 LYS A CA 1
ATOM 884 C C . LYS A 1 105 ? -7.530 9.086 9.549 1.00 94.88 105 LYS A C 1
ATOM 886 O O . LYS A 1 105 ? -7.822 9.766 8.566 1.00 94.88 105 LYS A O 1
ATOM 891 N N . LYS A 1 106 ? -6.823 9.566 10.575 1.00 94.25 106 LYS A N 1
ATOM 892 C CA . LYS A 1 106 ? -6.338 10.946 10.649 1.00 94.25 106 LYS A CA 1
ATOM 893 C C . LYS A 1 106 ? -5.310 11.256 9.559 1.00 94.25 106 LYS A C 1
ATOM 895 O O . LYS A 1 106 ? -5.438 12.280 8.892 1.00 94.25 106 LYS A O 1
ATOM 900 N N . VAL A 1 107 ? -4.286 10.415 9.389 1.00 94.75 107 VAL A N 1
ATOM 901 C CA . VAL A 1 107 ? -3.180 10.684 8.450 1.00 94.75 107 VAL A CA 1
ATOM 902 C C . VAL A 1 107 ? -3.645 10.600 6.998 1.00 94.75 107 VAL A C 1
ATOM 904 O O . VAL A 1 107 ? -3.309 11.473 6.197 1.00 94.75 107 VAL A O 1
ATOM 907 N N . LEU A 1 108 ? -4.473 9.605 6.675 1.00 94.94 108 LEU A N 1
ATOM 908 C CA . LEU A 1 108 ? -5.016 9.400 5.331 1.00 94.94 108 LEU A CA 1
ATOM 909 C C . LEU A 1 108 ? -6.258 10.259 5.040 1.00 94.94 108 LEU A C 1
ATOM 911 O O . LEU A 1 108 ? -6.847 10.132 3.971 1.00 94.94 108 LEU A O 1
ATOM 915 N N . LYS A 1 109 ? -6.635 11.161 5.963 1.00 93.94 109 LYS A N 1
ATOM 916 C CA . LYS A 1 109 ? -7.745 12.121 5.815 1.00 93.94 109 LYS A CA 1
ATOM 917 C C . LYS A 1 109 ? -9.063 11.442 5.429 1.00 93.94 109 LYS A C 1
ATOM 919 O O . LYS A 1 109 ? -9.801 11.929 4.573 1.00 93.94 109 LYS A O 1
ATOM 924 N N . LEU A 1 110 ? -9.341 10.305 6.058 1.00 92.06 110 LEU A N 1
ATOM 925 C CA . LEU A 1 110 ? -10.580 9.565 5.862 1.00 92.06 110 LEU A CA 1
ATOM 926 C C . LEU A 1 110 ? -11.652 10.231 6.738 1.00 92.06 110 LEU A C 1
ATOM 928 O O . LEU A 1 110 ? -11.621 10.133 7.968 1.00 92.06 110 LEU A O 1
ATOM 932 N N . GLU A 1 111 ? -12.538 10.999 6.105 1.00 81.38 111 GLU A N 1
ATOM 933 C CA . GLU A 1 111 ? -13.668 11.656 6.770 1.00 81.38 111 GLU A CA 1
ATOM 934 C C . GLU A 1 111 ? -14.702 10.625 7.269 1.00 81.38 111 GLU A C 1
ATOM 936 O O . GLU A 1 111 ? -14.654 9.449 6.904 1.00 81.38 111 GLU A O 1
ATOM 941 N N . ASN A 1 112 ? -15.610 11.071 8.143 1.00 55.53 112 ASN A N 1
ATOM 942 C CA . ASN A 1 112 ? -16.838 10.337 8.474 1.00 55.53 112 ASN A CA 1
ATOM 943 C C . ASN A 1 112 ? -17.938 10.669 7.471 1.00 55.53 112 ASN A C 1
ATOM 945 O O . ASN A 1 112 ? -18.050 11.872 7.146 1.00 55.53 112 ASN A O 1
#

Secondary structure (DSSP, 8-state):
---SHHHHHHHHTT----EEEEHHHHHHHHHHHT--HHHHHHHHHTTEEEEEE-B--SSS---B---TT-HHHHHHTTS--TTSEEEE-----HHHHHHHHHHHHHHTT---

pLDDT: mean 94.83, std 5.4, range [55.53, 98.44]

Foldseek 3Di:
DQAFDVSVVVVVVPDDDADAAELLSNLLSCVVVVHDSLVGCVNVVVRHQHYEDAADPSNDSQLAADDLPGPSLVSPLVDQNQSHHYDSRHPDDPVCVVVSVVSSCVSNVHDD